Protein AF-A0A5N5QKG0-F1 (afdb_monomer)

Radius of gyration: 33.96 Å; Cα contacts (8 Å, |Δi|>4): 82; chains: 1; bounding box: 63×91×64 Å

pLDDT: mean 71.14, std 18.29, range [38.97, 91.19]

Organism: NCBI:txid1582974

Foldseek 3Di:
DDDDDDDDDDPDPDDDDDDDDDDDDDDDDDDDDDDDDDDDDDPDPPDPPPVPCPVPVPPPDPDQCDLVNLLVLLLVLQVVDPLFDNVQDDQFDFPCPRRVQDPVRLVVSLVSSCVQQVHDDDPVVSVVCGGNNSVSVVLSVDRSGD

Secondary structure (DSSP, 8-state):
----------------PPP---------------------PPP-----------------------HHHHHHHHHHHHHT-TTS-TTT--TT-BTTTTS---HHHHHHHHHHHHHHHT----HHHHTT--BHHHHHHHHHH-TT--

Nearest PDB structures (foldseek):
  5zws-assembly1_A  TM=9.602E-01  e=4.323E-08  Leishmania major
  8e73-assembly1_AB  TM=9.407E-01  e=3.414E-08  Vigna radiata
  5zwt-assembly1_B  TM=9.566E-01  e=6.160E-08  Leishmania major
  8bpx-assembly1_U  TM=9.333E-01  e=4.586E-08  Arabidopsis thaliana
  8q0m-assembly1_T  TM=9.171E-01  e=1.048E-07  Bos taurus

Solvent-accessible surface area (backbone atoms only — not comparable to full-atom values): 9956 Å² total; per-residue (Å²): 134,82,89,82,82,90,83,78,82,82,86,78,87,74,87,82,84,87,81,81,88,88,80,92,83,83,85,90,80,91,82,82,78,91,76,82,87,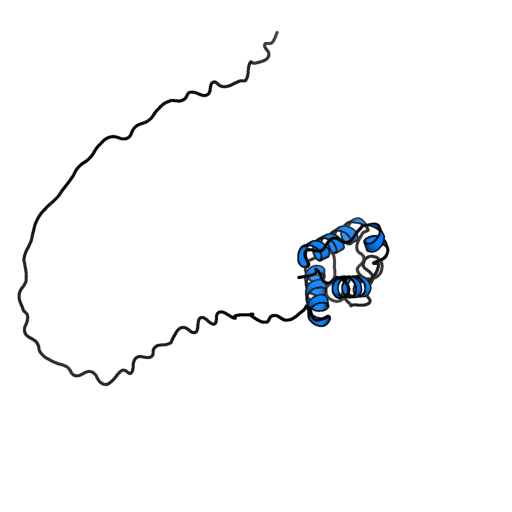77,88,77,93,75,78,90,74,74,77,78,72,75,69,77,74,74,70,73,79,74,85,80,65,97,64,79,85,45,70,68,55,49,45,50,52,54,52,52,57,51,52,69,37,89,81,37,60,69,90,64,70,47,58,84,28,27,46,51,83,64,49,60,37,50,81,65,53,44,51,52,54,52,53,52,50,26,62,67,30,66,48,85,76,54,68,81,58,50,72,69,47,54,31,48,44,50,50,43,56,50,52,70,70,40,88,74,52,99

Structure (mmCIF, N/CA/C/O backbone):
data_AF-A0A5N5QKG0-F1
#
_entry.id   AF-A0A5N5QKG0-F1
#
loop_
_atom_site.group_PDB
_atom_site.id
_atom_site.type_symbol
_atom_site.label_atom_id
_atom_site.label_alt_id
_atom_site.label_comp_id
_atom_site.label_asym_id
_atom_site.label_entity_id
_atom_site.label_seq_id
_atom_site.pdbx_PDB_ins_code
_atom_site.Cartn_x
_atom_site.Cartn_y
_atom_site.Cartn_z
_atom_site.occupancy
_atom_site.B_iso_or_equiv
_atom_site.auth_seq_id
_atom_site.auth_comp_id
_atom_site.auth_asym_id
_atom_site.auth_atom_id
_atom_site.pdbx_PDB_model_num
ATOM 1 N N . MET A 1 1 ? 29.807 19.727 52.682 1.00 41.03 1 MET A N 1
ATOM 2 C CA . MET A 1 1 ? 28.701 19.008 52.022 1.00 41.03 1 MET A CA 1
ATOM 3 C C . MET A 1 1 ? 29.166 18.617 50.628 1.00 41.03 1 MET A C 1
ATOM 5 O O . MET A 1 1 ? 29.384 19.511 49.831 1.00 41.03 1 MET A O 1
ATOM 9 N N . LEU A 1 2 ? 29.361 17.302 50.438 1.00 42.09 2 LEU A N 1
ATOM 10 C CA . LEU A 1 2 ? 29.238 16.507 49.198 1.00 42.09 2 LEU A CA 1
ATOM 11 C C . LEU A 1 2 ? 30.129 16.944 48.010 1.00 42.09 2 LEU A C 1
ATOM 13 O O . LEU A 1 2 ? 29.824 17.912 47.333 1.00 42.09 2 LEU A O 1
ATOM 17 N N . ALA A 1 3 ? 31.304 16.350 47.765 1.00 44.75 3 ALA A N 1
ATOM 18 C CA . ALA A 1 3 ? 31.546 14.975 47.291 1.00 44.75 3 ALA A CA 1
ATOM 19 C C . ALA A 1 3 ? 30.663 14.601 46.083 1.00 44.75 3 ALA A C 1
ATOM 21 O O . ALA A 1 3 ? 29.551 14.113 46.260 1.00 44.75 3 ALA A O 1
ATOM 22 N N . SER A 1 4 ? 31.167 14.831 44.865 1.00 49.84 4 SER A N 1
ATOM 23 C CA . SER A 1 4 ? 30.698 14.154 43.649 1.00 49.84 4 SER A CA 1
ATOM 24 C C . SER A 1 4 ? 31.769 13.171 43.199 1.00 49.84 4 SER A C 1
ATOM 26 O O . SER A 1 4 ? 32.954 13.490 43.192 1.00 49.84 4 SER A O 1
ATOM 28 N N . ALA A 1 5 ? 31.311 11.956 42.932 1.00 48.47 5 ALA A N 1
ATOM 29 C CA . ALA A 1 5 ? 32.098 10.754 42.782 1.00 48.47 5 ALA A CA 1
ATOM 30 C C . ALA A 1 5 ? 32.826 10.691 41.433 1.00 48.47 5 ALA A C 1
ATOM 32 O O . ALA A 1 5 ? 32.221 10.845 40.374 1.00 48.47 5 ALA A O 1
ATOM 33 N N . GLU A 1 6 ? 34.120 10.387 41.504 1.00 47.78 6 GLU A N 1
ATOM 34 C CA . GLU A 1 6 ? 34.916 9.836 40.413 1.00 47.78 6 GLU A CA 1
ATOM 35 C C . GLU A 1 6 ? 34.373 8.449 40.047 1.00 47.78 6 GLU A C 1
ATOM 37 O O . GLU A 1 6 ? 34.414 7.503 40.832 1.00 47.78 6 GLU A O 1
ATOM 42 N N . SER A 1 7 ? 33.841 8.348 38.833 1.00 48.91 7 SER A N 1
ATOM 43 C CA . SER A 1 7 ? 33.452 7.109 38.172 1.00 48.91 7 SER A CA 1
ATOM 44 C C . SER A 1 7 ? 34.302 6.988 36.917 1.00 48.91 7 SER A C 1
ATOM 46 O O . SER A 1 7 ? 33.941 7.530 35.876 1.00 48.91 7 SER A O 1
ATOM 48 N N . THR A 1 8 ? 35.428 6.285 36.991 1.00 52.94 8 THR A N 1
ATOM 49 C CA . THR A 1 8 ? 36.019 5.608 35.828 1.00 52.94 8 THR A CA 1
ATOM 50 C C . THR A 1 8 ? 36.839 4.430 36.341 1.00 52.94 8 THR A C 1
ATOM 52 O O . THR A 1 8 ? 37.859 4.585 37.004 1.00 52.94 8 THR A O 1
ATOM 55 N N . PHE A 1 9 ? 36.310 3.242 36.076 1.00 48.59 9 PHE A N 1
ATOM 56 C CA . PHE A 1 9 ? 36.863 1.944 36.429 1.00 48.59 9 PHE A CA 1
ATOM 57 C C . PHE A 1 9 ? 38.226 1.705 35.752 1.00 48.59 9 PHE A C 1
ATOM 59 O O . PHE A 1 9 ? 38.355 1.980 34.556 1.00 48.59 9 PHE A O 1
ATOM 66 N N . PRO A 1 10 ? 39.226 1.141 36.452 1.00 49.22 10 PRO A N 1
ATOM 67 C CA . PRO A 1 10 ? 40.426 0.623 35.810 1.00 49.22 10 PRO A CA 1
ATOM 68 C C . PRO A 1 10 ? 40.135 -0.735 35.147 1.00 49.22 10 PRO A C 1
ATOM 70 O O . PRO A 1 10 ? 39.641 -1.667 35.780 1.00 49.22 10 PRO A O 1
ATOM 73 N N . VAL A 1 11 ? 40.455 -0.839 33.857 1.00 54.41 11 VAL A N 1
ATOM 74 C CA . VAL A 1 11 ? 40.536 -2.095 33.096 1.00 54.41 11 VAL A CA 1
ATOM 75 C C . VAL A 1 11 ? 41.741 -2.896 33.588 1.00 54.41 11 VAL A C 1
ATOM 77 O O . VAL A 1 11 ? 42.868 -2.664 33.155 1.00 54.41 11 VAL A O 1
ATOM 80 N N . ASP A 1 12 ? 41.504 -3.818 34.520 1.00 45.59 12 ASP A N 1
ATOM 81 C CA . ASP A 1 12 ? 42.536 -4.720 35.028 1.00 45.59 12 ASP A CA 1
ATOM 82 C C . ASP A 1 12 ? 42.631 -5.969 34.136 1.00 45.59 12 ASP A C 1
ATOM 84 O O . ASP A 1 12 ? 41.769 -6.852 34.118 1.00 45.59 12 ASP A O 1
ATOM 88 N N . LEU A 1 13 ? 43.688 -5.987 33.328 1.00 50.81 13 LEU A N 1
ATOM 89 C CA . LEU A 1 13 ? 44.092 -7.058 32.428 1.00 50.81 13 LEU A CA 1
ATOM 90 C C . LEU A 1 13 ? 44.798 -8.153 33.244 1.00 50.81 13 LEU A C 1
ATOM 92 O O . LEU A 1 13 ? 46.024 -8.237 33.269 1.00 50.81 13 LEU A O 1
ATOM 96 N N . ALA A 1 14 ? 44.022 -9.005 33.912 1.00 49.19 14 ALA A N 1
ATOM 97 C CA . ALA A 1 14 ? 44.542 -10.145 34.665 1.00 49.19 14 ALA A CA 1
ATOM 98 C C . ALA A 1 14 ? 44.354 -11.463 33.894 1.00 49.19 14 ALA A C 1
ATOM 100 O O . ALA A 1 14 ? 43.334 -12.143 33.954 1.00 49.19 14 ALA A O 1
ATOM 101 N N . ILE A 1 15 ? 45.405 -11.774 33.144 1.00 47.38 15 ILE A N 1
ATOM 102 C CA . ILE A 1 15 ? 45.954 -13.087 32.782 1.00 47.38 15 ILE A CA 1
ATOM 103 C C . ILE A 1 15 ? 45.405 -14.257 33.633 1.00 47.38 15 ILE A C 1
ATOM 105 O O . ILE A 1 15 ? 45.672 -14.337 34.830 1.00 47.38 15 ILE A O 1
ATOM 109 N N . ILE A 1 16 ? 44.741 -15.229 32.993 1.00 56.47 16 ILE A N 1
ATOM 110 C CA . ILE A 1 16 ? 44.442 -16.552 33.573 1.00 56.47 16 ILE A CA 1
ATOM 111 C C . ILE A 1 16 ? 44.932 -17.636 32.596 1.00 56.47 16 ILE A C 1
ATOM 113 O O . ILE A 1 16 ? 44.383 -17.740 31.498 1.00 56.47 16 ILE A O 1
ATOM 117 N N . PRO A 1 17 ? 45.929 -18.468 32.951 1.00 63.50 17 PRO A N 1
ATOM 118 C CA . PRO A 1 17 ? 46.276 -19.658 32.183 1.00 63.50 17 PRO A CA 1
ATOM 119 C C . PRO A 1 17 ? 45.667 -20.921 32.820 1.00 63.50 17 PRO A C 1
ATOM 121 O O . PRO A 1 17 ? 45.869 -21.151 34.013 1.00 63.50 17 PRO A O 1
ATOM 124 N N . PRO A 1 18 ? 45.011 -21.813 32.058 1.00 56.75 18 PRO A N 1
ATOM 125 C CA . PRO A 1 18 ? 44.840 -23.190 32.495 1.00 56.75 18 PRO A CA 1
ATOM 126 C C . PRO A 1 18 ? 45.931 -24.091 31.899 1.00 56.75 18 PRO A C 1
ATOM 128 O O . PRO A 1 18 ? 46.068 -24.285 30.692 1.00 56.75 18 PRO A O 1
ATOM 131 N N . SER A 1 19 ? 46.711 -24.626 32.826 1.00 49.00 19 SER A N 1
ATOM 132 C CA . SER A 1 19 ? 47.767 -25.625 32.734 1.00 49.00 19 SER A CA 1
ATOM 133 C C . SER A 1 19 ? 47.371 -26.963 32.085 1.00 49.00 19 SER A C 1
ATOM 135 O O . SER A 1 19 ? 46.360 -27.559 32.434 1.00 49.00 19 SER A O 1
ATOM 137 N N . THR A 1 20 ? 48.284 -27.466 31.252 1.00 48.75 20 THR A N 1
ATOM 138 C CA . THR A 1 20 ? 48.946 -28.786 31.338 1.00 48.75 20 THR A CA 1
ATOM 139 C C . THR A 1 20 ? 48.143 -30.105 31.272 1.00 48.75 20 THR A C 1
ATOM 141 O O . THR A 1 20 ? 47.544 -30.541 32.243 1.00 48.75 20 THR A O 1
ATOM 144 N N . ILE A 1 21 ? 48.296 -30.779 30.118 1.00 53.72 21 ILE A N 1
ATOM 145 C CA . ILE A 1 21 ? 48.714 -32.181 29.841 1.00 53.72 21 ILE A CA 1
ATOM 146 C C . ILE A 1 21 ? 48.303 -33.337 30.797 1.00 53.72 21 ILE A C 1
ATOM 148 O O . ILE A 1 21 ? 48.557 -33.316 31.992 1.00 53.72 21 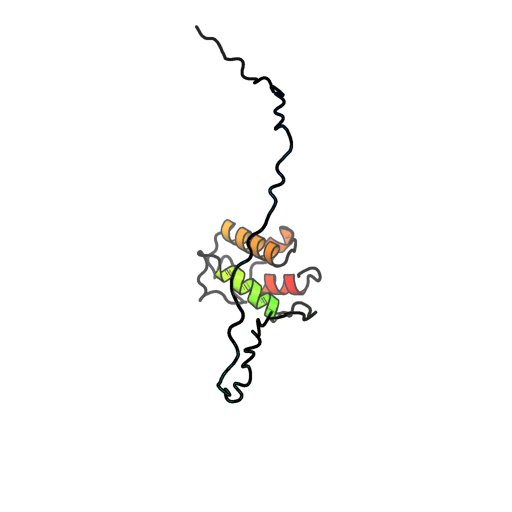ILE A O 1
ATOM 152 N N . MET A 1 22 ? 47.930 -34.448 30.137 1.00 42.84 22 MET A N 1
ATOM 153 C CA . MET A 1 22 ? 48.078 -35.878 30.491 1.00 42.84 22 MET A CA 1
ATOM 154 C C . MET A 1 22 ? 46.831 -36.585 31.036 1.00 42.84 22 MET A C 1
ATOM 156 O O . MET A 1 22 ? 46.435 -36.394 32.177 1.00 42.84 22 MET A O 1
ATOM 160 N N . SER A 1 23 ? 46.346 -37.586 30.292 1.00 40.50 23 SER A N 1
ATOM 161 C CA . SER A 1 23 ? 46.556 -38.981 30.716 1.00 40.50 23 SER A CA 1
ATOM 162 C C . SER A 1 23 ? 46.068 -39.991 29.680 1.00 40.50 23 SER A C 1
ATOM 164 O O . SER A 1 23 ? 44.883 -40.176 29.426 1.00 40.50 23 SER A O 1
ATOM 166 N N . THR A 1 24 ? 47.048 -40.691 29.123 1.00 52.84 24 THR A N 1
ATOM 167 C CA . THR A 1 24 ? 46.957 -42.037 28.566 1.00 52.84 24 THR A CA 1
ATOM 168 C C . THR A 1 24 ? 46.401 -43.017 29.601 1.00 52.84 24 THR A C 1
ATOM 170 O O . THR A 1 24 ? 46.992 -43.162 30.670 1.00 52.84 24 THR A O 1
ATOM 173 N N . ALA A 1 25 ? 45.355 -43.772 29.266 1.00 48.72 25 ALA A N 1
ATOM 174 C CA . ALA A 1 25 ? 44.999 -44.974 30.014 1.00 48.72 25 ALA A CA 1
ATOM 175 C C . ALA A 1 25 ? 44.663 -46.116 29.054 1.00 48.72 25 ALA A C 1
ATOM 177 O O . ALA A 1 25 ? 43.733 -46.087 28.255 1.00 48.72 25 ALA A O 1
ATOM 178 N N . LEU A 1 26 ? 45.549 -47.094 29.134 1.00 49.97 26 LEU A N 1
ATOM 179 C CA . LEU A 1 26 ? 45.688 -48.306 28.359 1.00 49.97 26 LEU A CA 1
ATOM 180 C C . LEU A 1 26 ? 44.750 -49.403 28.906 1.00 49.97 26 LEU A C 1
ATOM 182 O O . LEU A 1 26 ? 44.457 -49.436 30.095 1.00 49.97 26 LEU A O 1
ATOM 186 N N . ARG A 1 27 ? 44.527 -50.414 28.059 1.00 47.78 27 ARG A N 1
ATOM 187 C CA . ARG A 1 27 ? 44.411 -51.854 28.391 1.00 47.78 27 ARG A CA 1
ATOM 188 C C . ARG A 1 27 ? 43.066 -52.441 28.866 1.00 47.78 27 ARG A C 1
ATOM 190 O O . ARG A 1 27 ? 42.725 -52.438 30.035 1.00 47.78 27 ARG A O 1
ATOM 197 N N . ARG A 1 28 ? 42.501 -53.209 27.919 1.00 50.12 28 ARG A N 1
ATOM 198 C CA . ARG A 1 28 ? 42.469 -54.695 27.885 1.00 50.12 28 ARG A CA 1
ATOM 199 C C . ARG A 1 28 ? 41.555 -55.401 28.896 1.00 50.12 28 ARG A C 1
ATOM 201 O O . ARG A 1 28 ? 41.933 -55.595 30.039 1.00 50.12 28 ARG A O 1
ATOM 208 N N . SER A 1 29 ? 40.465 -55.975 28.384 1.00 42.41 29 SER A N 1
ATOM 209 C CA . SER A 1 29 ? 39.873 -57.227 28.890 1.00 42.41 29 SER A CA 1
ATOM 210 C C . SER A 1 29 ? 38.921 -57.787 27.820 1.00 42.41 29 SER A C 1
ATOM 212 O O . SER A 1 29 ? 37.861 -57.227 27.579 1.00 42.41 29 SER A O 1
ATOM 214 N N . VAL A 1 30 ? 39.386 -58.623 26.886 1.00 56.78 30 VAL A N 1
ATOM 215 C CA . VAL A 1 30 ? 39.224 -60.094 26.882 1.00 56.78 30 VAL A CA 1
ATOM 216 C C . VAL A 1 30 ? 38.093 -60.607 27.783 1.00 56.78 30 VAL A C 1
ATOM 218 O O . VAL A 1 30 ? 38.322 -60.780 28.969 1.00 56.78 30 VAL A O 1
ATOM 221 N N . PHE A 1 31 ? 36.923 -60.936 27.221 1.00 48.09 31 PHE A N 1
ATOM 222 C CA . PHE A 1 31 ? 36.195 -62.167 27.568 1.00 48.09 31 PHE A CA 1
ATOM 223 C C . PHE A 1 31 ? 34.990 -62.424 26.645 1.00 48.09 31 PHE A C 1
ATOM 225 O O . PHE A 1 31 ? 34.307 -61.498 26.223 1.00 48.09 31 PHE A O 1
ATOM 232 N N . ASN A 1 32 ? 34.719 -63.718 26.451 1.00 38.97 32 ASN A N 1
ATOM 233 C CA . ASN A 1 32 ? 33.480 -64.350 25.979 1.00 38.97 32 ASN A CA 1
ATOM 234 C C . ASN A 1 32 ? 33.333 -64.734 24.498 1.00 38.97 32 ASN A C 1
ATOM 236 O O . ASN A 1 32 ? 32.632 -64.114 23.711 1.00 38.97 32 ASN A O 1
ATOM 240 N N . ILE A 1 33 ? 33.971 -65.874 24.200 1.00 53.94 33 ILE A N 1
ATOM 241 C CA . ILE A 1 33 ? 33.312 -67.153 23.872 1.00 53.94 33 ILE A CA 1
ATOM 242 C C . ILE A 1 33 ? 32.278 -67.093 22.742 1.00 53.94 33 ILE A C 1
ATOM 244 O O . ILE A 1 33 ? 31.132 -66.678 22.902 1.00 53.94 33 ILE A O 1
ATOM 248 N N . ALA A 1 34 ? 32.708 -67.668 21.621 1.00 48.88 34 ALA A N 1
ATOM 249 C CA . ALA A 1 34 ? 31.885 -68.149 20.532 1.00 48.88 34 ALA A CA 1
ATOM 250 C C . ALA A 1 34 ? 30.670 -68.943 21.038 1.00 48.88 34 ALA A C 1
ATOM 252 O O . ALA A 1 34 ? 30.814 -69.989 21.674 1.00 48.88 34 ALA A O 1
ATOM 253 N N . ARG A 1 35 ? 29.470 -68.484 20.678 1.00 49.75 35 ARG A N 1
ATOM 254 C CA . ARG A 1 35 ? 28.278 -69.329 20.654 1.00 49.75 35 ARG A CA 1
ATOM 255 C C . ARG A 1 35 ? 27.938 -69.615 19.202 1.00 49.75 35 ARG A C 1
ATOM 257 O O . ARG A 1 35 ? 27.642 -68.721 18.416 1.00 49.75 35 ARG A O 1
ATOM 264 N N . THR A 1 36 ? 28.075 -70.885 18.867 1.00 49.34 36 THR A N 1
ATOM 265 C CA . THR A 1 36 ? 27.737 -71.491 17.592 1.00 49.34 36 THR A CA 1
ATOM 266 C C . THR A 1 36 ? 26.287 -71.208 17.207 1.00 49.34 36 THR A C 1
ATOM 268 O O . THR A 1 36 ? 25.374 -71.205 18.032 1.00 49.34 36 THR A O 1
ATOM 271 N N . ALA A 1 37 ? 26.123 -70.946 15.915 1.00 51.44 37 ALA A N 1
ATOM 272 C CA . ALA A 1 37 ? 24.882 -70.655 15.228 1.00 51.44 37 ALA A CA 1
ATOM 273 C C . ALA A 1 37 ? 23.804 -71.722 15.441 1.00 51.44 37 ALA A C 1
ATOM 275 O O . ALA A 1 37 ? 24.105 -72.914 15.369 1.00 51.44 37 ALA A O 1
ATOM 276 N N . ARG A 1 38 ? 22.534 -71.295 15.525 1.00 47.84 38 ARG A N 1
ATOM 277 C CA . ARG A 1 38 ? 21.432 -72.013 14.871 1.00 47.84 38 ARG A CA 1
ATOM 278 C C . ARG A 1 38 ? 20.120 -71.210 14.825 1.00 47.84 38 ARG A C 1
ATOM 280 O O . ARG A 1 38 ? 19.668 -70.751 15.864 1.00 47.84 38 ARG A O 1
ATOM 287 N N . VAL A 1 39 ? 19.482 -71.252 13.642 1.00 47.53 39 VAL A N 1
ATOM 288 C CA . VAL A 1 39 ? 18.043 -71.030 13.324 1.00 47.53 39 VAL A CA 1
ATOM 289 C C . VAL A 1 39 ? 17.567 -69.576 13.550 1.00 47.53 39 VAL A C 1
ATOM 291 O O . VAL A 1 39 ? 17.893 -68.964 14.548 1.00 47.53 39 VAL A O 1
ATOM 294 N N . VAL A 1 40 ? 16.826 -68.895 12.675 1.00 55.84 40 VAL A N 1
ATOM 295 C CA . VAL A 1 40 ? 15.650 -69.284 11.889 1.00 55.84 40 VAL A CA 1
ATOM 296 C C . VAL A 1 40 ? 15.532 -68.346 10.681 1.00 55.84 40 VAL A C 1
ATOM 298 O O . VAL A 1 40 ? 15.740 -67.142 10.800 1.00 55.84 40 VAL A O 1
ATOM 301 N N . ALA A 1 41 ? 15.183 -68.910 9.524 1.00 58.75 41 ALA A N 1
ATOM 302 C CA . ALA A 1 41 ? 14.796 -68.180 8.324 1.00 58.75 41 ALA A CA 1
ATOM 303 C C . ALA A 1 41 ? 13.640 -67.205 8.616 1.00 58.75 41 ALA A C 1
ATOM 305 O O . ALA A 1 41 ? 12.551 -67.630 8.998 1.00 58.75 41 ALA A O 1
ATOM 306 N N . ALA A 1 42 ? 13.871 -65.908 8.419 1.00 58.19 42 ALA A N 1
ATOM 307 C CA . ALA A 1 42 ? 12.820 -64.897 8.423 1.00 58.19 42 ALA A CA 1
ATOM 308 C C . ALA A 1 42 ? 12.385 -64.609 6.971 1.00 58.19 42 ALA A C 1
ATOM 310 O O . ALA A 1 42 ? 13.248 -64.484 6.099 1.00 58.19 42 ALA A O 1
ATOM 311 N N . PRO A 1 43 ? 11.073 -64.520 6.685 1.00 59.03 43 PRO A N 1
ATOM 312 C CA . PRO A 1 43 ? 10.565 -64.246 5.345 1.00 59.03 43 PRO A CA 1
ATOM 313 C C . PRO A 1 43 ? 10.919 -62.815 4.927 1.00 59.03 43 PRO A C 1
ATOM 315 O O . PRO A 1 43 ? 11.002 -61.933 5.781 1.00 59.03 43 PRO A O 1
ATOM 318 N N . ASN A 1 44 ? 11.104 -62.599 3.619 1.00 56.44 44 ASN A N 1
ATOM 319 C CA . ASN A 1 44 ? 11.334 -61.303 2.972 1.00 56.44 44 ASN A CA 1
ATOM 320 C C . ASN A 1 44 ? 10.432 -60.195 3.550 1.00 56.44 44 ASN A C 1
ATOM 322 O O . ASN A 1 44 ? 9.341 -59.931 3.049 1.00 56.44 44 ASN A O 1
ATOM 326 N N . ARG A 1 45 ? 10.915 -59.493 4.579 1.00 48.50 45 ARG A N 1
ATOM 327 C CA . ARG A 1 45 ? 10.468 -58.143 4.910 1.00 48.50 45 ARG A CA 1
ATOM 328 C C . ARG A 1 45 ? 11.201 -57.232 3.946 1.00 48.50 45 ARG A C 1
ATOM 330 O O . ARG A 1 45 ? 12.291 -56.748 4.234 1.00 48.50 45 ARG A O 1
ATOM 337 N N . THR A 1 46 ? 10.606 -57.066 2.769 1.00 56.19 46 THR A N 1
ATOM 338 C CA . THR A 1 46 ? 10.909 -55.958 1.870 1.00 56.19 46 THR A CA 1
ATOM 339 C C . THR A 1 46 ? 10.938 -54.695 2.712 1.00 56.19 46 THR A C 1
ATOM 341 O O . THR A 1 46 ? 9.937 -54.304 3.310 1.00 56.19 46 THR A O 1
ATOM 344 N N . THR A 1 47 ? 12.130 -54.135 2.829 1.00 54.19 47 THR A N 1
ATOM 345 C CA . THR A 1 47 ? 12.429 -52.904 3.535 1.00 54.19 47 THR A CA 1
ATOM 346 C C . THR A 1 47 ? 11.512 -51.818 3.002 1.00 54.19 47 THR A C 1
ATOM 348 O O . THR A 1 47 ? 11.728 -51.299 1.906 1.00 54.19 47 THR A O 1
ATOM 351 N N . THR A 1 48 ? 10.478 -51.469 3.763 1.00 50.25 48 THR A N 1
ATOM 352 C CA . THR A 1 48 ? 9.762 -50.216 3.575 1.00 50.25 48 THR A CA 1
ATOM 353 C C . THR A 1 48 ? 10.746 -49.117 3.954 1.00 50.25 48 THR A C 1
ATOM 355 O O . THR A 1 48 ? 10.755 -48.619 5.077 1.00 50.25 48 THR A O 1
ATOM 358 N N . LEU A 1 49 ? 11.629 -48.762 3.019 1.00 51.22 49 LEU A N 1
ATOM 359 C CA . LEU A 1 49 ? 12.188 -47.428 2.982 1.00 51.22 49 LEU A CA 1
ATOM 360 C C . LEU A 1 49 ? 10.978 -46.534 2.734 1.00 51.22 49 LEU A C 1
ATOM 362 O O . LEU A 1 49 ? 10.639 -46.219 1.595 1.00 51.22 49 LEU A O 1
ATOM 366 N N . VAL A 1 50 ? 10.301 -46.146 3.816 1.00 50.97 50 VAL A N 1
ATOM 367 C CA . VAL A 1 50 ? 9.617 -44.863 3.863 1.00 50.97 50 VAL A CA 1
ATOM 368 C C . VAL A 1 50 ? 10.756 -43.870 3.713 1.00 50.97 50 VAL A C 1
ATOM 370 O O . VAL A 1 50 ? 11.341 -43.399 4.683 1.00 50.97 50 VAL A O 1
ATOM 373 N N . ARG A 1 51 ? 11.173 -43.695 2.454 1.00 46.84 51 ARG A N 1
ATOM 374 C CA . ARG A 1 51 ? 12.016 -42.619 1.985 1.00 46.84 51 ARG A CA 1
ATOM 375 C C . ARG A 1 51 ? 11.229 -41.422 2.450 1.00 46.84 51 ARG A C 1
ATOM 377 O O . ARG A 1 51 ? 10.167 -41.146 1.899 1.00 46.84 51 ARG A O 1
ATOM 384 N N . SER A 1 52 ? 11.664 -40.855 3.566 1.00 51.75 52 SER A N 1
ATOM 385 C CA . SER A 1 52 ? 11.193 -39.594 4.079 1.00 51.75 52 SER A CA 1
ATOM 386 C C . SER A 1 52 ? 11.306 -38.642 2.906 1.00 51.75 52 SER A C 1
ATOM 388 O O . SER A 1 52 ? 12.367 -38.102 2.603 1.00 51.75 52 SER A O 1
ATOM 390 N N . ALA A 1 53 ? 10.200 -38.504 2.182 1.00 54.75 53 ALA A N 1
ATOM 391 C CA . ALA A 1 53 ? 9.947 -37.384 1.323 1.00 54.75 53 ALA A CA 1
ATOM 392 C C . ALA A 1 53 ? 9.748 -36.234 2.304 1.00 54.75 53 ALA A C 1
ATOM 394 O O . ALA A 1 53 ? 8.636 -35.800 2.581 1.00 54.75 53 ALA A O 1
ATOM 395 N N . PHE A 1 54 ? 10.856 -35.799 2.903 1.00 51.03 54 PHE A N 1
ATOM 396 C CA . PHE A 1 54 ? 11.007 -34.430 3.317 1.00 51.03 54 PHE A CA 1
ATOM 397 C C . PHE A 1 54 ? 10.908 -33.674 1.999 1.00 51.03 54 PHE A C 1
ATOM 399 O O . PHE A 1 54 ? 11.873 -33.541 1.246 1.00 51.03 54 PHE A O 1
ATOM 406 N N . VAL A 1 55 ? 9.664 -33.369 1.638 1.00 57.47 55 VAL A N 1
ATOM 407 C CA . VAL A 1 55 ? 9.317 -32.496 0.537 1.00 57.47 55 VAL A CA 1
ATOM 408 C C . VAL A 1 55 ? 9.858 -31.148 0.976 1.00 57.47 55 VAL A C 1
ATOM 410 O O . VAL A 1 55 ? 9.163 -30.351 1.597 1.00 57.47 55 VAL A O 1
ATOM 413 N N . TYR A 1 56 ? 11.140 -30.914 0.711 1.00 51.59 56 TYR A N 1
ATOM 414 C CA . TYR A 1 56 ? 11.616 -29.561 0.535 1.00 51.59 56 TYR A CA 1
ATOM 415 C C . TYR A 1 56 ? 10.817 -29.059 -0.649 1.00 51.59 56 TYR A C 1
ATOM 417 O O . TYR A 1 56 ? 11.049 -29.459 -1.789 1.00 51.59 56 TYR A O 1
ATOM 425 N N . LYS A 1 57 ? 9.772 -28.294 -0.344 1.00 54.69 57 LYS A N 1
ATOM 426 C CA . LYS A 1 57 ? 9.002 -27.572 -1.336 1.00 54.69 57 LYS A CA 1
ATOM 427 C C . LYS A 1 57 ? 9.966 -26.544 -1.913 1.00 54.69 57 LYS A C 1
ATOM 429 O O . LYS A 1 57 ? 10.121 -25.445 -1.399 1.00 54.69 57 LYS A O 1
ATOM 434 N N . SER A 1 58 ? 10.728 -26.980 -2.903 1.00 52.91 58 SER A N 1
ATOM 435 C CA . SER A 1 58 ? 11.641 -26.158 -3.666 1.00 52.91 58 SER A CA 1
ATOM 436 C C . SER A 1 58 ? 10.788 -25.270 -4.554 1.00 52.91 58 SER A C 1
ATOM 438 O O . SER A 1 58 ? 10.445 -25.651 -5.672 1.00 52.91 58 SER A O 1
ATOM 440 N N . TYR A 1 59 ? 10.437 -24.091 -4.047 1.00 57.09 59 TYR A N 1
ATOM 441 C CA . TYR A 1 59 ? 10.041 -22.965 -4.883 1.00 57.09 59 TYR A CA 1
ATOM 442 C C . TYR A 1 59 ? 11.304 -22.424 -5.555 1.00 57.09 59 TYR A C 1
ATOM 444 O O . TYR A 1 59 ? 11.832 -21.379 -5.204 1.00 57.09 59 TYR A O 1
ATOM 452 N N . SER A 1 60 ? 11.855 -23.198 -6.486 1.00 65.19 60 SER A N 1
ATOM 453 C CA . SER A 1 60 ? 12.702 -22.626 -7.520 1.00 65.19 60 SER A CA 1
ATOM 454 C C . SER A 1 60 ? 11.805 -22.454 -8.729 1.00 65.19 60 SER A C 1
ATOM 456 O O . SER A 1 60 ? 11.659 -23.348 -9.558 1.00 65.19 60 SER A O 1
ATOM 458 N N . ALA A 1 61 ? 11.132 -21.314 -8.765 1.00 50.28 61 ALA A N 1
ATOM 459 C CA . ALA A 1 61 ? 10.611 -20.766 -9.994 1.00 50.28 61 ALA A CA 1
ATOM 460 C C . ALA A 1 61 ? 11.186 -19.359 -10.074 1.00 50.28 61 ALA A C 1
ATOM 462 O O . ALA A 1 61 ? 10.787 -18.470 -9.333 1.00 50.28 61 ALA A O 1
ATOM 463 N N . ALA A 1 62 ? 12.175 -19.188 -10.944 1.00 60.06 62 ALA A N 1
ATOM 464 C CA . ALA A 1 62 ? 12.415 -17.890 -11.537 1.00 60.06 62 ALA A CA 1
ATOM 465 C C . ALA A 1 62 ? 11.100 -17.478 -12.217 1.00 60.06 62 ALA A C 1
ATOM 467 O O . ALA A 1 62 ? 10.750 -18.022 -13.263 1.00 60.06 62 ALA A O 1
ATOM 468 N N . ALA A 1 63 ? 10.325 -16.614 -11.580 1.00 53.50 63 ALA A N 1
ATOM 469 C CA . ALA A 1 63 ? 9.083 -16.091 -12.116 1.00 53.50 63 ALA A CA 1
ATOM 470 C C . ALA A 1 63 ? 8.972 -14.663 -11.599 1.00 53.50 63 ALA A C 1
ATOM 472 O O . ALA A 1 63 ? 9.011 -14.447 -10.392 1.00 53.50 63 ALA A O 1
ATOM 473 N N . GLY A 1 64 ? 8.942 -13.694 -12.514 1.00 62.38 64 GLY A N 1
ATOM 474 C CA . GLY A 1 64 ? 8.707 -12.303 -12.145 1.00 62.38 64 GLY A CA 1
ATOM 475 C C . GLY A 1 64 ? 7.432 -12.191 -11.316 1.00 62.38 64 GLY A C 1
ATOM 476 O O . GLY A 1 64 ? 6.516 -12.995 -11.502 1.00 62.38 64 GLY A O 1
ATOM 477 N N . LEU A 1 65 ? 7.395 -11.218 -10.404 1.00 69.19 65 LEU A N 1
ATOM 478 C CA . LEU A 1 65 ? 6.211 -10.948 -9.599 1.00 69.19 65 LEU A CA 1
ATOM 479 C C . LE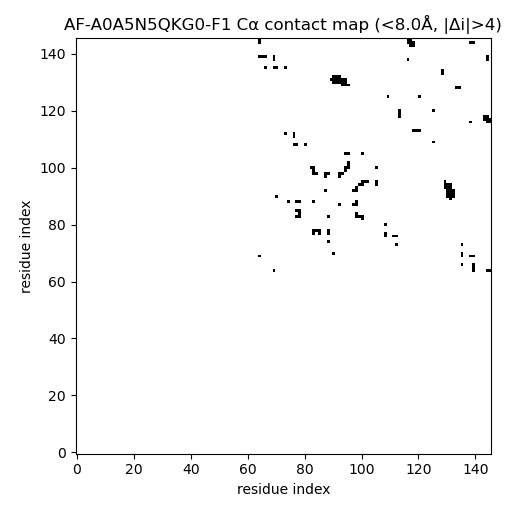U A 1 65 ? 5.010 -10.777 -10.531 1.00 69.19 65 LEU A C 1
ATOM 481 O O . LEU A 1 65 ? 4.931 -9.828 -11.314 1.00 69.19 65 LEU A O 1
ATOM 485 N N . SER A 1 66 ? 4.085 -11.730 -10.482 1.00 82.31 66 SER A N 1
ATOM 486 C CA . SER A 1 66 ? 2.818 -11.587 -11.175 1.00 82.31 66 SER A CA 1
ATOM 487 C C . SER A 1 66 ? 1.953 -10.594 -10.388 1.00 82.31 66 SER A C 1
ATOM 489 O O . SER A 1 66 ? 2.041 -10.501 -9.163 1.00 82.31 66 SER A O 1
ATOM 491 N N . ARG A 1 67 ? 1.108 -9.815 -11.075 1.00 86.44 67 ARG A N 1
ATOM 492 C CA . ARG A 1 67 ? 0.225 -8.821 -10.426 1.00 86.44 67 ARG A CA 1
ATOM 493 C C . ARG A 1 67 ? -0.634 -9.443 -9.316 1.00 86.44 67 ARG A C 1
ATOM 495 O O . ARG A 1 67 ? -0.917 -8.801 -8.312 1.00 86.44 67 ARG A O 1
ATOM 502 N N . GLU A 1 68 ? -1.043 -10.689 -9.516 1.00 87.31 68 GLU A N 1
ATOM 503 C CA . GLU A 1 68 ? -1.791 -11.509 -8.561 1.00 87.31 68 GLU A CA 1
ATOM 504 C C . GLU A 1 68 ? -0.968 -11.880 -7.316 1.0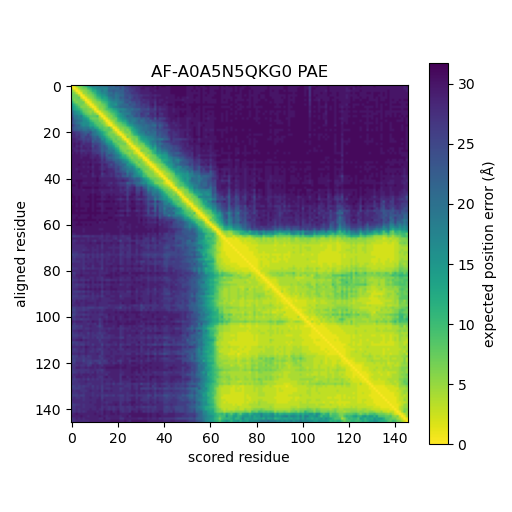0 87.31 68 GLU A C 1
ATOM 506 O O . GLU A 1 68 ? -1.504 -11.819 -6.206 1.00 87.31 68 GLU A O 1
ATOM 511 N N . ASP A 1 69 ? 0.330 -12.163 -7.461 1.00 88.12 69 ASP A N 1
ATOM 512 C CA . ASP A 1 69 ? 1.235 -12.382 -6.324 1.00 88.12 69 ASP A CA 1
ATOM 513 C C . ASP A 1 69 ? 1.437 -11.093 -5.518 1.00 88.12 69 ASP A C 1
ATOM 515 O O . ASP A 1 69 ? 1.307 -11.112 -4.292 1.00 88.12 69 ASP A O 1
ATOM 519 N N . VAL A 1 70 ? 1.677 -9.959 -6.196 1.00 89.94 70 VAL A N 1
ATOM 520 C CA . VAL A 1 70 ? 1.796 -8.634 -5.552 1.00 89.94 70 VAL A CA 1
ATOM 521 C C . VAL A 1 70 ? 0.534 -8.327 -4.761 1.00 89.94 70 VAL A C 1
ATOM 523 O O . VAL A 1 70 ? 0.595 -8.020 -3.573 1.00 89.94 70 VAL A O 1
ATOM 526 N N . GLN A 1 71 ? -0.625 -8.460 -5.405 1.00 90.56 71 GLN A N 1
ATOM 527 C CA . GLN A 1 71 ? -1.911 -8.221 -4.767 1.00 90.56 71 GLN A CA 1
ATOM 528 C C . GLN A 1 71 ? -2.097 -9.116 -3.539 1.00 90.56 71 GLN A C 1
ATOM 530 O O . GLN A 1 71 ? -2.539 -8.634 -2.501 1.00 90.56 71 GLN A O 1
ATOM 535 N N . THR A 1 72 ? -1.761 -10.402 -3.634 1.00 90.62 72 THR A N 1
ATOM 536 C CA . THR A 1 72 ? -1.907 -11.335 -2.510 1.00 90.62 72 THR A CA 1
ATOM 537 C C . THR A 1 72 ? -1.021 -10.929 -1.334 1.00 90.62 72 THR A C 1
ATOM 539 O O . THR A 1 72 ? -1.522 -10.839 -0.214 1.00 90.62 72 THR A O 1
ATOM 542 N N . ARG A 1 73 ? 0.253 -10.599 -1.586 1.00 90.31 73 ARG A N 1
ATOM 543 C CA . ARG A 1 73 ? 1.198 -10.149 -0.550 1.00 90.31 73 ARG A CA 1
ATOM 544 C C . ARG A 1 73 ? 0.753 -8.836 0.100 1.00 90.31 73 ARG A C 1
ATOM 546 O O . ARG A 1 73 ? 0.678 -8.776 1.321 1.00 90.31 73 ARG A O 1
ATOM 553 N N . VAL A 1 74 ? 0.353 -7.828 -0.683 1.00 90.38 74 VAL A N 1
ATOM 554 C CA . VAL A 1 74 ? -0.170 -6.551 -0.150 1.00 90.38 74 VAL A CA 1
ATOM 555 C C . VAL A 1 74 ? -1.404 -6.782 0.727 1.00 90.38 74 VAL A C 1
ATOM 557 O O . VAL A 1 74 ? -1.509 -6.232 1.821 1.00 90.38 74 VAL A O 1
ATOM 560 N N . LEU A 1 75 ? -2.341 -7.624 0.281 1.00 89.88 75 LEU A N 1
ATOM 561 C CA . LEU A 1 75 ? -3.530 -7.952 1.070 1.00 89.88 75 LEU A CA 1
ATOM 562 C C . LEU A 1 75 ? -3.172 -8.677 2.371 1.00 89.88 75 LEU A C 1
ATOM 564 O O . LEU A 1 75 ? -3.832 -8.450 3.381 1.00 89.88 75 LEU A O 1
ATOM 568 N N . ASP A 1 76 ? -2.172 -9.553 2.359 1.00 90.62 76 ASP A N 1
ATOM 569 C CA . ASP A 1 76 ? -1.733 -10.270 3.555 1.00 90.62 76 ASP A CA 1
ATOM 570 C C . ASP A 1 76 ? -1.026 -9.348 4.555 1.00 90.62 76 ASP A C 1
ATOM 572 O O . ASP A 1 76 ? -1.317 -9.439 5.749 1.00 90.62 76 ASP A O 1
ATOM 576 N N . VAL A 1 77 ? -0.216 -8.396 4.080 1.00 90.69 77 VAL A N 1
ATOM 577 C CA . VAL A 1 77 ? 0.348 -7.320 4.913 1.00 90.69 77 VAL A CA 1
ATOM 578 C C . VAL A 1 77 ? -0.781 -6.534 5.584 1.00 90.69 77 VAL A C 1
ATOM 580 O O . VAL A 1 77 ? -0.805 -6.428 6.807 1.00 90.69 77 VAL A O 1
ATOM 583 N N . LEU A 1 78 ? -1.789 -6.089 4.824 1.00 88.50 78 LEU A N 1
ATOM 584 C CA . LEU A 1 78 ? -2.925 -5.332 5.370 1.00 88.50 78 LEU A CA 1
ATOM 585 C C . LEU A 1 78 ? -3.774 -6.127 6.371 1.00 88.50 78 LEU A C 1
ATOM 587 O O . LEU A 1 78 ? -4.261 -5.555 7.342 1.00 88.50 78 LEU A O 1
ATOM 591 N N . LYS A 1 79 ? -3.933 -7.443 6.186 1.00 89.19 79 LYS A N 1
ATOM 592 C CA . LYS A 1 79 ? -4.623 -8.311 7.162 1.00 89.19 79 LYS A CA 1
ATOM 593 C C . LYS A 1 79 ? -3.840 -8.490 8.461 1.00 89.19 79 LYS A C 1
ATOM 595 O O . LYS A 1 79 ? -4.441 -8.869 9.463 1.00 89.19 79 LYS A O 1
ATOM 600 N N . SER A 1 80 ? -2.523 -8.280 8.442 1.00 87.69 80 SER A N 1
ATOM 601 C CA . SER A 1 80 ? -1.687 -8.377 9.639 1.00 87.69 80 SER A CA 1
ATOM 602 C C . SER A 1 80 ? -1.858 -7.176 10.576 1.00 87.69 80 SER A C 1
ATOM 604 O O . SER A 1 80 ? -1.465 -7.261 11.739 1.00 87.69 80 SER A O 1
ATOM 606 N N . PHE A 1 81 ? -2.447 -6.075 10.104 1.00 86.50 81 PHE A N 1
ATOM 607 C CA . PHE A 1 81 ? -2.740 -4.911 10.933 1.00 86.50 81 PHE A CA 1
ATOM 608 C C . PHE A 1 81 ? -4.039 -5.114 11.718 1.00 86.50 81 PHE A C 1
ATOM 610 O O . PHE A 1 81 ? -5.120 -5.216 11.146 1.00 86.50 81 PHE A O 1
ATOM 617 N N . GLU A 1 82 ? -3.959 -5.087 13.050 1.00 84.88 82 GLU A N 1
ATOM 618 C CA . GLU A 1 82 ? -5.126 -5.257 13.936 1.00 84.88 82 GLU A CA 1
ATOM 619 C C . GLU A 1 82 ? -6.169 -4.133 13.799 1.00 84.88 82 GLU A C 1
ATOM 621 O O . GLU A 1 82 ? -7.334 -4.311 14.154 1.00 84.88 82 GLU A O 1
ATOM 626 N N . LYS A 1 83 ? -5.754 -2.970 13.281 1.00 83.94 83 LYS A N 1
ATOM 627 C CA . LYS A 1 83 ? -6.617 -1.810 13.017 1.00 83.94 83 LYS A CA 1
ATOM 628 C C . LYS A 1 83 ? -7.525 -2.009 11.795 1.00 83.94 83 LYS A C 1
ATOM 630 O O . LYS A 1 83 ? -8.486 -1.259 11.642 1.00 83.94 83 LYS A O 1
ATOM 635 N N . VAL A 1 84 ? -7.227 -2.984 10.929 1.00 85.25 84 VAL A N 1
ATOM 636 C CA . VAL A 1 8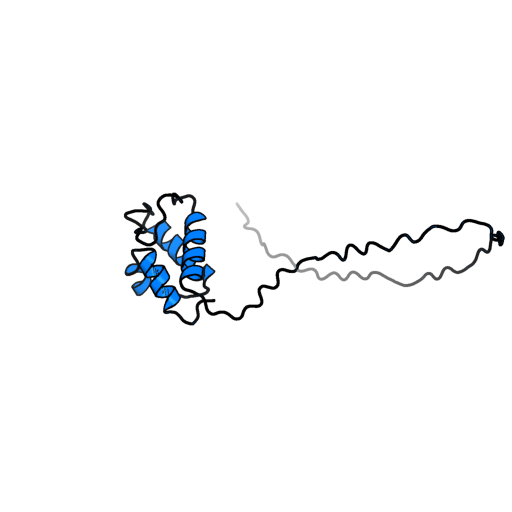4 ? -7.913 -3.189 9.648 1.00 85.25 84 VAL A CA 1
ATOM 637 C C . VAL A 1 84 ? -8.810 -4.423 9.704 1.00 85.25 84 VAL A C 1
ATOM 639 O O . VAL A 1 84 ? -8.367 -5.537 9.969 1.00 85.25 84 VAL A O 1
ATOM 642 N N . ASP A 1 85 ? -10.089 -4.248 9.368 1.00 85.44 85 ASP A N 1
ATOM 643 C CA . ASP A 1 85 ? -11.017 -5.371 9.243 1.00 85.44 85 ASP A CA 1
ATOM 644 C C . ASP A 1 85 ? -10.748 -6.155 7.943 1.00 85.44 85 ASP A C 1
ATOM 646 O O . ASP A 1 85 ? -10.994 -5.620 6.856 1.00 85.44 85 ASP A O 1
ATOM 650 N N . PRO A 1 86 ? -10.399 -7.457 7.990 1.00 83.38 86 PRO A N 1
ATOM 651 C CA . PRO A 1 86 ? -10.087 -8.244 6.792 1.00 83.38 86 PRO A CA 1
ATOM 652 C C . PRO A 1 86 ? -11.271 -8.380 5.824 1.00 83.38 86 PRO A C 1
ATOM 654 O O . PRO A 1 86 ? -11.086 -8.694 4.653 1.00 83.38 86 PRO A O 1
ATOM 657 N N . SER A 1 87 ? -12.496 -8.138 6.301 1.00 85.50 87 SER A N 1
ATOM 658 C CA . SER A 1 87 ? -13.713 -8.158 5.479 1.00 85.50 87 SER A CA 1
ATOM 659 C C . SER A 1 87 ? -13.917 -6.886 4.650 1.00 85.50 87 SER A C 1
ATOM 661 O O . SER A 1 87 ? -14.688 -6.913 3.694 1.00 85.50 87 SER A O 1
ATOM 663 N N . LYS A 1 88 ? -13.263 -5.776 5.015 1.00 84.94 88 LYS A N 1
ATOM 664 C CA . LYS A 1 88 ? -13.334 -4.495 4.290 1.00 84.94 88 LYS A CA 1
ATOM 665 C C . LYS A 1 88 ? -12.177 -4.308 3.313 1.00 84.94 88 LYS A C 1
ATOM 667 O O . LYS A 1 88 ? -12.244 -3.432 2.456 1.00 84.94 88 LYS A O 1
ATOM 672 N N . ILE A 1 89 ? -11.138 -5.139 3.419 1.00 85.50 89 ILE A N 1
ATOM 673 C CA . ILE A 1 89 ? -9.986 -5.083 2.526 1.00 85.50 89 ILE A CA 1
ATOM 674 C C . ILE A 1 89 ? -10.431 -5.504 1.126 1.00 85.50 89 ILE A C 1
ATOM 676 O O . ILE A 1 89 ? -10.679 -6.675 0.837 1.00 85.50 89 ILE A O 1
ATOM 680 N N . THR A 1 90 ? -10.520 -4.517 0.246 1.00 87.56 90 THR A N 1
ATOM 681 C CA . THR A 1 90 ? -10.756 -4.701 -1.183 1.00 87.56 90 THR A CA 1
ATOM 682 C C . THR A 1 90 ? -9.655 -3.986 -1.950 1.00 87.56 90 THR A C 1
ATOM 684 O O . THR A 1 90 ? -9.019 -3.073 -1.431 1.00 87.56 90 THR A O 1
ATOM 687 N N . THR A 1 91 ? -9.415 -4.377 -3.198 1.00 87.00 91 THR A N 1
ATOM 688 C CA . THR A 1 91 ? -8.422 -3.687 -4.034 1.00 87.00 91 THR A CA 1
ATOM 689 C C . THR A 1 91 ? -8.779 -2.221 -4.257 1.00 87.00 91 THR A C 1
ATOM 691 O O . THR A 1 91 ? -7.891 -1.385 -4.310 1.00 87.00 91 THR A O 1
ATOM 694 N N . ALA A 1 92 ? -10.067 -1.889 -4.336 1.00 87.81 92 ALA A N 1
ATOM 695 C CA . ALA A 1 92 ? -10.540 -0.520 -4.515 1.00 87.81 92 ALA A CA 1
ATOM 696 C C . ALA A 1 92 ? -10.658 0.275 -3.201 1.00 87.81 92 ALA A C 1
ATOM 698 O O . ALA A 1 92 ? -11.044 1.441 -3.249 1.00 87.81 92 ALA A O 1
ATOM 699 N N . ALA A 1 93 ? -10.359 -0.337 -2.048 1.00 89.94 93 ALA A N 1
ATOM 700 C CA . ALA A 1 93 ? -10.470 0.333 -0.760 1.00 89.94 93 ALA A CA 1
ATOM 701 C C . ALA A 1 93 ? -9.440 1.458 -0.633 1.00 89.94 93 ALA A C 1
ATOM 703 O O . ALA A 1 93 ? -8.274 1.318 -1.024 1.00 89.94 93 ALA A O 1
ATOM 704 N N . LYS A 1 94 ? -9.876 2.558 -0.029 1.00 90.06 94 LYS A N 1
ATOM 705 C CA . LYS A 1 94 ? -9.016 3.639 0.438 1.00 90.06 94 LYS A CA 1
ATOM 706 C C . LYS A 1 94 ? -8.515 3.385 1.853 1.00 90.06 94 LYS A C 1
ATOM 708 O O . LYS A 1 94 ? -9.283 2.962 2.719 1.00 90.06 94 LYS A O 1
ATOM 713 N N . PHE A 1 95 ? -7.250 3.718 2.101 1.00 87.06 95 PHE A N 1
ATOM 714 C CA . PHE A 1 95 ? -6.618 3.528 3.411 1.00 87.06 95 PHE A CA 1
ATOM 715 C C . PHE A 1 95 ? -7.328 4.323 4.518 1.00 87.06 95 PHE A C 1
ATOM 717 O O . PHE A 1 95 ? -7.646 3.774 5.569 1.00 87.06 95 PHE A O 1
ATOM 724 N N . THR A 1 96 ? -7.664 5.584 4.258 1.00 87.31 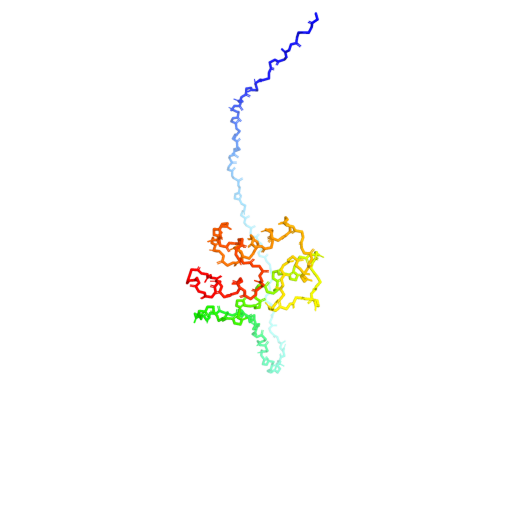96 THR A N 1
ATOM 725 C CA . THR A 1 96 ? -8.319 6.467 5.233 1.00 87.31 96 THR A CA 1
ATOM 726 C C . THR A 1 96 ? -9.844 6.344 5.222 1.00 87.31 96 THR A C 1
ATOM 728 O O . THR A 1 96 ? -10.449 6.175 6.275 1.00 87.31 96 THR A O 1
ATOM 731 N N . ASP A 1 97 ? -10.480 6.396 4.045 1.00 88.19 97 ASP A N 1
ATOM 732 C CA . ASP A 1 97 ? -11.949 6.460 3.943 1.00 88.19 97 ASP A CA 1
ATOM 733 C C . ASP A 1 97 ? -12.641 5.102 4.201 1.00 88.19 97 ASP A C 1
ATOM 735 O O . ASP A 1 97 ? -13.673 5.062 4.871 1.00 88.19 97 ASP A O 1
ATOM 739 N N . ASP A 1 98 ? -12.104 3.990 3.675 1.00 87.88 98 ASP A N 1
ATOM 740 C CA . ASP A 1 98 ? -12.764 2.670 3.740 1.00 87.88 98 ASP A CA 1
ATOM 741 C C . ASP A 1 98 ? -12.229 1.799 4.878 1.00 87.88 98 ASP A C 1
ATOM 743 O O . ASP A 1 98 ? -13.000 1.149 5.594 1.00 87.88 98 ASP A O 1
ATOM 747 N N . LEU A 1 99 ? -10.902 1.769 5.040 1.00 85.88 99 LEU A N 1
ATOM 748 C CA . LEU A 1 99 ? -10.258 1.013 6.116 1.00 85.88 99 LEU A CA 1
ATOM 749 C C . LEU A 1 99 ? -10.247 1.792 7.437 1.00 85.88 99 LEU A C 1
ATOM 751 O O . LEU A 1 99 ? -10.101 1.175 8.489 1.00 85.88 99 LEU A O 1
ATOM 755 N N . GLY A 1 100 ? -10.471 3.111 7.402 1.00 84.56 100 GLY A N 1
ATOM 756 C CA . GLY A 1 100 ? -10.530 3.940 8.604 1.00 84.56 100 GLY A CA 1
ATOM 757 C C . GLY A 1 100 ? -9.182 4.076 9.307 1.00 84.56 100 GLY A C 1
ATOM 758 O O . GLY A 1 100 ? -9.164 4.271 10.523 1.00 84.56 100 GLY A O 1
ATOM 759 N N . LEU A 1 101 ? -8.073 3.928 8.573 1.00 87.50 101 LEU A N 1
ATOM 760 C CA . LEU A 1 101 ? -6.739 4.131 9.125 1.00 87.50 101 LEU A CA 1
ATOM 761 C C . LEU A 1 101 ? -6.545 5.608 9.463 1.00 87.50 101 LEU A C 1
ATOM 763 O O . LEU A 1 101 ? -6.907 6.490 8.678 1.00 87.50 101 LEU A O 1
ATOM 767 N N . ASP A 1 102 ? -5.967 5.871 10.633 1.00 88.31 102 ASP A N 1
ATOM 768 C CA . ASP A 1 102 ? -5.501 7.212 10.969 1.00 88.31 102 ASP A CA 1
ATOM 769 C C . ASP A 1 102 ? -4.346 7.616 10.040 1.00 88.31 102 ASP A C 1
ATOM 771 O O . ASP A 1 102 ? -3.698 6.760 9.432 1.00 88.31 102 ASP A O 1
ATOM 775 N N . SER A 1 103 ? -4.053 8.912 9.934 1.00 85.56 103 SER A N 1
ATOM 776 C CA . SER A 1 103 ? -2.961 9.393 9.075 1.00 85.56 103 SER A CA 1
ATOM 777 C C . SER A 1 103 ? -1.609 8.771 9.436 1.00 85.56 103 SER A C 1
ATOM 779 O O . SER A 1 103 ? -0.801 8.529 8.546 1.00 85.56 103 SER A O 1
ATOM 781 N N . LEU A 1 104 ? -1.378 8.454 10.716 1.00 87.75 104 LEU A N 1
ATOM 782 C CA . LEU A 1 104 ? -0.188 7.730 11.166 1.00 87.75 104 LEU A CA 1
ATOM 783 C C . LEU A 1 104 ? -0.227 6.243 10.777 1.00 87.75 104 LEU A C 1
ATOM 785 O O . LEU A 1 104 ? 0.759 5.724 10.264 1.00 87.75 104 LEU A O 1
ATOM 789 N N . ASP A 1 105 ? -1.371 5.579 10.975 1.00 88.69 105 ASP A N 1
ATOM 790 C CA . ASP A 1 105 ? -1.530 4.156 10.645 1.00 88.69 105 ASP A CA 1
ATO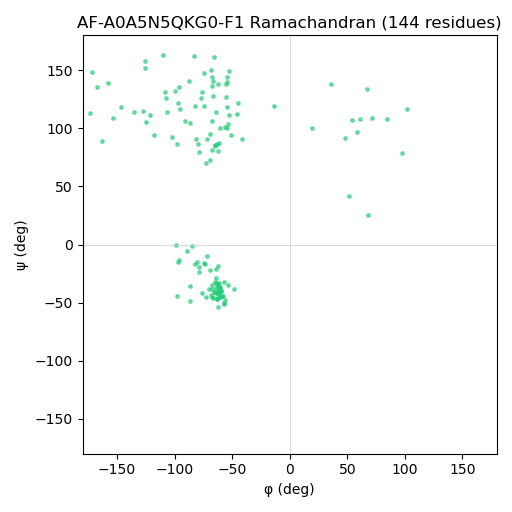M 791 C C . ASP A 1 105 ? -1.393 3.922 9.120 1.00 88.69 105 ASP A C 1
ATOM 793 O O . ASP A 1 105 ? -0.888 2.888 8.686 1.00 88.69 105 ASP A O 1
ATOM 797 N N . ALA A 1 106 ? -1.817 4.882 8.287 1.00 85.69 106 ALA A N 1
ATOM 798 C CA . ALA A 1 106 ? -1.651 4.820 6.834 1.00 85.69 106 ALA A CA 1
ATOM 799 C C . ALA A 1 106 ? -0.170 4.850 6.413 1.00 85.69 106 ALA A C 1
ATOM 801 O O . ALA A 1 106 ? 0.228 4.072 5.548 1.00 85.69 106 ALA A O 1
ATOM 802 N N . VAL A 1 107 ? 0.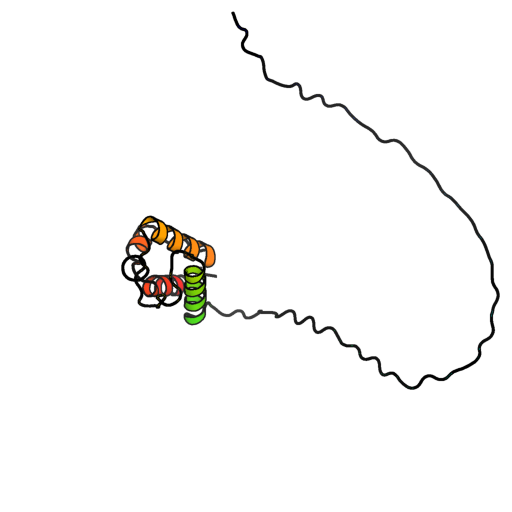653 5.687 7.057 1.00 87.25 107 VAL A N 1
ATOM 803 C CA . VAL A 1 107 ? 2.109 5.734 6.823 1.00 87.25 107 VAL A CA 1
ATOM 804 C C . VAL A 1 107 ? 2.770 4.427 7.271 1.00 87.25 107 VAL A C 1
ATOM 806 O O . VAL A 1 107 ? 3.604 3.887 6.551 1.00 87.25 107 VAL A O 1
ATOM 809 N N . GLU A 1 108 ? 2.357 3.857 8.408 1.00 88.50 108 GLU A N 1
ATOM 810 C CA . GLU A 1 108 ? 2.839 2.540 8.858 1.00 88.50 108 GLU A CA 1
ATOM 811 C C . GLU A 1 108 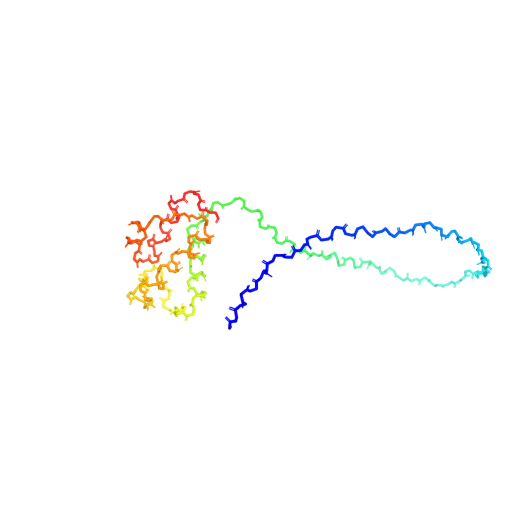? 2.498 1.416 7.869 1.00 88.50 108 GLU A C 1
ATOM 813 O O . GLU A 1 108 ? 3.341 0.559 7.594 1.00 88.50 108 GLU A O 1
ATOM 818 N N . ALA A 1 109 ? 1.289 1.426 7.299 1.00 88.31 109 ALA A N 1
ATOM 819 C CA . ALA A 1 109 ? 0.881 0.445 6.297 1.00 88.31 109 ALA A CA 1
ATOM 820 C C . ALA A 1 109 ? 1.730 0.532 5.019 1.00 88.31 109 ALA A C 1
ATOM 822 O O . ALA A 1 109 ? 2.119 -0.503 4.477 1.00 88.31 109 ALA A O 1
ATOM 823 N N . VAL A 1 110 ? 2.037 1.746 4.555 1.00 87.50 110 VAL A N 1
ATOM 824 C CA . VAL A 1 110 ? 2.885 1.967 3.374 1.00 87.50 110 VAL A CA 1
ATOM 825 C C . VAL A 1 110 ? 4.330 1.532 3.647 1.00 87.50 110 VAL A C 1
ATOM 827 O O . VAL A 1 110 ? 4.868 0.754 2.862 1.00 87.50 110 VAL A O 1
ATOM 830 N N . MET A 1 111 ? 4.908 1.889 4.800 1.00 89.12 111 MET A N 1
ATOM 831 C CA . MET A 1 111 ? 6.257 1.445 5.191 1.00 89.12 111 MET A CA 1
ATOM 832 C C . MET A 1 111 ? 6.372 -0.086 5.299 1.00 89.12 111 MET A C 1
ATOM 834 O O . MET A 1 111 ? 7.380 -0.667 4.903 1.00 89.12 111 MET A O 1
ATOM 838 N N . ALA A 1 112 ? 5.341 -0.771 5.804 1.00 91.19 112 ALA A N 1
ATOM 839 C CA . ALA A 1 112 ? 5.341 -2.235 5.866 1.00 91.19 112 ALA A CA 1
ATOM 840 C C . ALA A 1 112 ? 5.281 -2.883 4.472 1.00 91.19 112 ALA A C 1
ATOM 842 O O . ALA A 1 112 ? 5.875 -3.937 4.247 1.00 91.19 112 ALA A O 1
ATOM 843 N N . ILE A 1 113 ? 4.567 -2.259 3.530 1.00 89.94 113 ILE A N 1
ATOM 844 C CA . ILE A 1 113 ? 4.531 -2.699 2.132 1.00 89.94 113 ILE A CA 1
ATOM 845 C C . ILE A 1 113 ? 5.902 -2.472 1.473 1.00 89.94 113 ILE A C 1
ATOM 847 O O . ILE A 1 113 ? 6.398 -3.366 0.791 1.00 89.94 113 ILE A O 1
ATOM 851 N N . GLU A 1 114 ? 6.537 -1.323 1.697 1.00 89.81 114 GLU A N 1
ATOM 852 C CA . GLU A 1 114 ? 7.895 -1.028 1.220 1.00 89.81 114 GLU A CA 1
ATOM 853 C C . GLU A 1 114 ? 8.917 -2.064 1.694 1.00 89.81 114 GLU A C 1
ATOM 855 O O . GLU A 1 114 ? 9.669 -2.607 0.882 1.00 89.81 114 GLU A O 1
ATOM 860 N N . GLU A 1 115 ? 8.894 -2.401 2.987 1.00 89.75 115 GLU A N 1
ATOM 861 C CA . GLU A 1 115 ? 9.789 -3.397 3.579 1.00 89.75 115 GLU A CA 1
ATOM 862 C C . GLU A 1 115 ? 9.546 -4.804 3.000 1.00 89.75 115 GLU A C 1
ATOM 864 O O . GLU A 1 115 ? 10.503 -5.503 2.655 1.00 89.75 115 GLU A O 1
ATOM 869 N N . GLU A 1 116 ? 8.282 -5.202 2.805 1.00 88.31 116 GLU A N 1
ATOM 870 C CA . GLU A 1 116 ? 7.907 -6.515 2.252 1.00 88.31 116 GLU A CA 1
ATOM 871 C C . GLU A 1 116 ? 8.425 -6.729 0.819 1.00 88.31 116 GLU A C 1
ATOM 873 O O . GLU A 1 116 ? 8.829 -7.842 0.466 1.00 88.31 116 GLU A O 1
ATOM 878 N N . PHE A 1 117 ? 8.426 -5.679 -0.009 1.00 88.75 117 PHE A N 1
ATOM 879 C CA . PHE A 1 117 ? 8.916 -5.733 -1.393 1.00 88.75 117 PHE A CA 1
ATOM 880 C C . PHE A 1 117 ? 10.348 -5.207 -1.560 1.00 88.75 117 PHE A C 1
ATOM 882 O O . PHE A 1 117 ? 10.875 -5.242 -2.673 1.00 88.75 117 PHE A O 1
ATOM 889 N N . SER A 1 118 ? 10.982 -4.757 -0.469 1.00 88.00 118 SER A N 1
ATOM 890 C CA . SER A 1 118 ? 12.311 -4.131 -0.462 1.00 88.00 118 SER A CA 1
ATOM 891 C C . SER A 1 118 ? 12.437 -2.974 -1.464 1.00 88.00 118 SER A C 1
ATOM 893 O O . SER A 1 118 ? 13.446 -2.855 -2.159 1.00 88.00 118 SER A O 1
ATOM 895 N N . ILE A 1 119 ? 11.399 -2.138 -1.541 1.00 87.56 119 ILE A N 1
ATOM 896 C CA . ILE A 1 119 ? 11.347 -0.934 -2.383 1.00 87.56 119 ILE A CA 1
ATOM 897 C C . ILE A 1 119 ? 11.377 0.326 -1.516 1.00 87.56 119 ILE A C 1
ATOM 899 O O . ILE A 1 119 ? 11.094 0.271 -0.325 1.00 87.56 119 ILE A O 1
ATOM 903 N N . GLU A 1 120 ? 11.684 1.466 -2.126 1.00 87.19 120 GLU A N 1
ATOM 904 C CA . GLU A 1 120 ? 11.644 2.775 -1.472 1.00 87.19 120 GLU A CA 1
ATOM 905 C C . GLU A 1 120 ? 10.667 3.661 -2.252 1.00 87.19 120 GLU A C 1
ATOM 907 O O . GLU A 1 120 ? 10.922 3.986 -3.416 1.00 87.19 120 GLU A O 1
ATOM 912 N N . ILE A 1 121 ? 9.522 3.994 -1.649 1.00 87.62 121 ILE A N 1
ATOM 913 C CA . ILE A 1 121 ? 8.538 4.903 -2.248 1.00 87.62 121 ILE A CA 1
ATOM 914 C C . ILE A 1 121 ? 8.799 6.292 -1.658 1.00 87.62 121 ILE A C 1
ATOM 916 O O . ILE A 1 121 ? 8.778 6.456 -0.441 1.00 87.62 121 ILE A O 1
ATOM 920 N N . PRO A 1 122 ? 9.075 7.319 -2.475 1.00 89.56 122 PRO A N 1
ATOM 921 C CA . PRO A 1 122 ? 9.260 8.663 -1.947 1.00 89.56 122 PRO A CA 1
ATOM 922 C C . PRO A 1 122 ? 7.938 9.208 -1.389 1.00 89.56 122 PRO A C 1
ATOM 924 O O . PRO A 1 122 ? 6.886 9.013 -1.998 1.00 89.56 122 PRO A O 1
ATOM 927 N N . ASP A 1 123 ? 8.001 9.989 -0.304 1.00 86.62 123 ASP A N 1
ATOM 928 C CA . ASP A 1 123 ? 6.822 10.587 0.357 1.00 86.62 123 ASP A CA 1
ATOM 929 C C . ASP A 1 123 ? 5.862 11.286 -0.624 1.00 86.62 123 ASP A C 1
ATOM 931 O O . ASP A 1 123 ? 4.646 11.185 -0.499 1.00 86.62 123 ASP A O 1
ATOM 935 N N . ALA A 1 124 ? 6.404 11.965 -1.642 1.00 86.94 124 ALA A N 1
ATOM 936 C CA . ALA A 1 124 ? 5.607 12.655 -2.656 1.00 86.94 124 ALA A CA 1
ATOM 937 C C . ALA A 1 124 ? 4.711 11.707 -3.473 1.00 86.94 124 ALA A C 1
ATOM 939 O O . ALA A 1 124 ? 3.622 12.102 -3.873 1.00 86.94 124 ALA A O 1
ATOM 940 N N . GLU A 1 125 ? 5.166 10.479 -3.728 1.00 86.75 125 GLU A N 1
ATOM 941 C CA . GLU A 1 125 ? 4.389 9.455 -4.433 1.00 86.75 125 GLU A CA 1
ATOM 942 C C . GLU A 1 125 ? 3.498 8.678 -3.456 1.00 86.75 125 GLU A C 1
ATOM 944 O O . GLU A 1 125 ? 2.357 8.366 -3.793 1.00 86.75 125 GLU A O 1
ATOM 949 N N . ALA A 1 126 ? 3.965 8.437 -2.226 1.00 85.88 126 ALA A N 1
ATOM 950 C CA . ALA A 1 126 ? 3.163 7.828 -1.165 1.00 85.88 126 ALA A CA 1
ATOM 951 C C . ALA A 1 126 ? 1.905 8.659 -0.838 1.00 85.88 126 ALA A C 1
ATOM 953 O O . ALA A 1 126 ? 0.821 8.093 -0.706 1.00 85.88 126 ALA A O 1
ATOM 954 N N . ASP A 1 127 ? 2.014 9.992 -0.808 1.00 85.81 127 ASP A N 1
ATOM 955 C CA . ASP A 1 127 ? 0.880 10.909 -0.610 1.00 85.81 127 ASP A CA 1
ATOM 956 C C . ASP A 1 127 ? -0.158 10.839 -1.750 1.00 85.81 127 ASP A C 1
ATOM 958 O O . ASP A 1 127 ? -1.352 11.080 -1.538 1.00 85.81 127 ASP A O 1
ATOM 962 N N . GLU A 1 128 ? 0.267 10.500 -2.971 1.00 87.00 128 GLU A N 1
ATOM 963 C CA . GLU A 1 128 ? -0.632 10.304 -4.116 1.00 87.00 128 GLU A CA 1
ATOM 964 C C . GLU A 1 128 ? -1.337 8.931 -4.077 1.00 87.00 128 GLU A C 1
ATOM 966 O O . GLU A 1 128 ? -2.432 8.766 -4.639 1.00 87.00 128 GLU A O 1
ATOM 971 N N . ILE A 1 129 ? -0.750 7.948 -3.383 1.00 86.88 129 ILE A N 1
ATOM 972 C CA . ILE A 1 129 ? -1.285 6.592 -3.216 1.00 86.88 129 ILE A CA 1
ATOM 973 C C . ILE A 1 129 ? -2.337 6.588 -2.097 1.00 86.88 129 ILE A C 1
ATOM 975 O O . ILE A 1 129 ? -2.082 6.343 -0.923 1.00 86.88 129 ILE A O 1
ATOM 979 N N . THR A 1 130 ? -3.591 6.806 -2.485 1.00 87.81 130 THR A N 1
ATOM 980 C CA . THR A 1 130 ? -4.734 6.832 -1.548 1.00 87.81 130 THR A CA 1
ATOM 981 C C . THR A 1 130 ? -5.500 5.509 -1.483 1.00 87.81 130 THR A C 1
ATOM 983 O O . THR A 1 130 ? -6.300 5.292 -0.568 1.00 87.81 130 THR A O 1
ATOM 986 N N . THR A 1 131 ? -5.272 4.616 -2.451 1.00 90.88 131 THR A N 1
ATOM 987 C CA . THR A 1 131 ? -5.983 3.335 -2.602 1.00 90.88 131 THR A CA 1
ATOM 988 C C . THR A 1 131 ? -5.028 2.150 -2.663 1.00 90.88 131 THR A C 1
ATOM 990 O O . THR A 1 131 ? -3.915 2.253 -3.181 1.00 90.88 131 THR A O 1
ATOM 993 N N . VAL A 1 132 ? -5.501 0.981 -2.220 1.00 89.75 132 VAL A N 1
ATOM 994 C CA . VAL A 1 132 ? -4.731 -0.275 -2.287 1.00 89.75 132 VAL A CA 1
ATOM 995 C C . VAL A 1 132 ? -4.385 -0.638 -3.737 1.00 89.75 132 VAL A C 1
ATOM 997 O O . VAL A 1 132 ? -3.290 -1.118 -4.018 1.00 89.75 132 VAL A O 1
ATOM 1000 N N . GLN A 1 133 ? -5.290 -0.374 -4.684 1.00 91.06 133 GLN A N 1
ATOM 1001 C CA . GLN A 1 133 ? -5.046 -0.627 -6.102 1.00 91.06 133 GLN A CA 1
ATOM 1002 C C . GLN A 1 133 ? -3.870 0.199 -6.633 1.00 91.06 133 GLN A C 1
ATOM 1004 O O . GLN A 1 133 ? -3.044 -0.350 -7.355 1.00 91.06 133 GLN A O 1
ATOM 1009 N N . GLN A 1 134 ? -3.778 1.480 -6.261 1.00 91.19 134 GLN A N 1
ATOM 1010 C CA . GLN A 1 134 ? -2.659 2.338 -6.661 1.00 91.19 134 GLN A CA 1
ATOM 1011 C C . GLN A 1 134 ? -1.330 1.820 -6.110 1.00 91.19 134 GLN A C 1
ATOM 1013 O O . GLN A 1 134 ? -0.361 1.777 -6.859 1.00 91.19 134 GLN A O 1
ATOM 1018 N N . ALA A 1 135 ? -1.299 1.349 -4.859 1.00 88.75 135 ALA A N 1
ATOM 1019 C CA . ALA A 1 135 ? -0.103 0.733 -4.281 1.00 88.75 135 ALA A CA 1
ATOM 1020 C C . ALA A 1 135 ? 0.327 -0.518 -5.071 1.00 88.75 135 ALA A C 1
ATOM 1022 O O . ALA A 1 135 ? 1.494 -0.671 -5.420 1.00 88.75 135 ALA A O 1
ATOM 1023 N N . ILE A 1 136 ? -0.623 -1.391 -5.427 1.00 89.44 136 ILE A N 1
ATOM 1024 C CA . ILE A 1 136 ? -0.345 -2.583 -6.245 1.00 89.44 136 ILE A CA 1
ATOM 1025 C C . ILE A 1 136 ? 0.167 -2.187 -7.635 1.00 89.44 136 ILE A C 1
ATOM 1027 O O . ILE A 1 136 ? 1.144 -2.759 -8.113 1.00 89.44 136 ILE A O 1
ATOM 1031 N N . ASP A 1 137 ? -0.490 -1.228 -8.291 1.00 89.88 137 ASP A N 1
ATOM 1032 C CA . ASP A 1 137 ? -0.087 -0.739 -9.612 1.00 89.88 137 ASP A CA 1
ATOM 1033 C C . ASP A 1 137 ? 1.318 -0.119 -9.570 1.00 89.88 137 ASP A C 1
ATOM 1035 O O . ASP A 1 137 ? 2.101 -0.322 -10.498 1.00 89.88 137 ASP A O 1
ATOM 1039 N N . TYR A 1 138 ? 1.659 0.573 -8.482 1.00 89.69 138 TYR A N 1
ATOM 1040 C CA . TYR A 1 138 ? 2.990 1.118 -8.254 1.00 89.69 138 TYR A CA 1
ATOM 1041 C C . TYR A 1 138 ? 4.047 0.013 -8.170 1.00 89.69 138 TYR A C 1
ATOM 1043 O O . TYR A 1 138 ? 4.988 -0.001 -8.959 1.00 89.69 138 TYR A O 1
ATOM 1051 N N . ILE A 1 139 ? 3.844 -0.973 -7.292 1.00 87.94 139 ILE A N 1
ATOM 1052 C CA . ILE A 1 139 ? 4.785 -2.087 -7.089 1.00 87.94 139 ILE A CA 1
ATOM 1053 C C . ILE A 1 139 ? 4.987 -2.887 -8.381 1.00 87.94 139 ILE A C 1
ATOM 1055 O O . ILE A 1 139 ? 6.107 -3.260 -8.709 1.00 87.94 139 ILE A O 1
ATOM 1059 N N . VAL A 1 140 ? 3.920 -3.122 -9.151 1.00 86.69 140 VAL A N 1
ATOM 1060 C CA . VAL A 1 140 ? 3.998 -3.839 -10.437 1.00 86.69 140 VAL A CA 1
ATOM 1061 C C . VAL A 1 140 ? 4.822 -3.071 -11.476 1.00 86.69 140 VAL A C 1
ATOM 1063 O O . VAL A 1 140 ? 5.472 -3.691 -12.320 1.00 86.69 140 VAL A O 1
ATOM 1066 N N . ASN A 1 141 ? 4.799 -1.738 -11.435 1.00 87.38 141 ASN A N 1
ATOM 1067 C CA . ASN A 1 141 ? 5.592 -0.900 -12.332 1.00 87.38 141 ASN A CA 1
ATOM 1068 C C . ASN A 1 141 ? 7.054 -0.756 -11.882 1.00 87.38 141 ASN A C 1
ATOM 1070 O O . ASN A 1 141 ? 7.886 -0.353 -12.697 1.00 87.38 141 ASN A O 1
ATOM 1074 N N . THR A 1 142 ? 7.375 -1.110 -10.636 1.00 84.12 142 THR A N 1
ATOM 1075 C CA . THR A 1 142 ? 8.726 -1.036 -10.071 1.00 84.12 142 THR A CA 1
ATOM 1076 C C . THR A 1 142 ? 9.472 -2.358 -10.300 1.00 84.12 142 THR A C 1
ATOM 1078 O O . THR A 1 142 ? 9.197 -3.353 -9.631 1.00 84.12 142 THR A O 1
ATOM 1081 N N . PRO A 1 143 ? 10.448 -2.411 -11.229 1.00 69.19 143 PRO A N 1
ATOM 1082 C CA . PRO A 1 143 ? 11.121 -3.657 -11.608 1.00 69.19 143 PRO A CA 1
ATOM 1083 C C . PRO A 1 143 ? 12.080 -4.207 -10.537 1.00 69.19 143 PRO A C 1
ATOM 1085 O O . PRO A 1 143 ? 12.574 -5.322 -10.694 1.00 69.19 143 PRO A O 1
ATOM 1088 N N . GLU A 1 144 ? 12.363 -3.430 -9.488 1.00 70.06 144 GLU A N 1
ATOM 1089 C CA . GLU A 1 144 ? 13.243 -3.803 -8.370 1.00 70.06 144 GLU A CA 1
ATOM 1090 C C . GLU A 1 144 ? 12.497 -4.500 -7.219 1.00 70.06 144 GLU A C 1
ATOM 1092 O O . GLU A 1 144 ? 13.136 -4.995 -6.295 1.00 70.06 144 GLU A O 1
ATOM 1097 N N . ALA A 1 145 ? 11.162 -4.584 -7.283 1.00 68.19 145 ALA A N 1
ATOM 1098 C CA . ALA A 1 145 ? 10.373 -5.310 -6.293 1.00 68.19 145 ALA A CA 1
ATOM 1099 C C . ALA A 1 145 ? 10.657 -6.822 -6.379 1.00 68.19 145 ALA A C 1
ATOM 1101 O O . ALA A 1 145 ? 10.565 -7.421 -7.461 1.00 68.19 145 ALA A O 1
ATOM 1102 N N . HIS A 1 146 ? 10.995 -7.445 -5.246 1.00 60.19 146 HIS A N 1
ATOM 1103 C CA . HIS A 1 146 ? 11.397 -8.857 -5.163 1.00 60.19 146 HIS A CA 1
ATOM 1104 C C . HIS A 1 146 ? 10.623 -9.679 -4.118 1.00 60.19 146 HIS A C 1
ATOM 1106 O O . HIS A 1 146 ? 10.006 -9.126 -3.179 1.00 60.19 146 HIS A O 1
#

Mean predicted aligned error: 18.94 Å

InterPro domains:
  IPR003231 Acyl carrier protein [MF_01217] (69-143)
  IPR003231 Acyl carrier protein [PTHR20863] (44-144)
  IPR003231 Acyl carrier protein [TIGR00517] (69-141)
  IPR006162 Phosphopantetheine attachment site [PS00012] (98-113)
  IPR009081 Phosphopantetheine binding ACP domain [PF00550] (73-139)
  IPR009081 Phosphopantetheine binding ACP domain [PS50075] (68-143)
  IPR036736 ACP-like superfamily [G3DSA:1.10.1200.10] (57-145)
  IPR036736 ACP-like superfamily [SSF47336] (65-142)

Sequence (146 aa):
MLASAESTFPVDLAIIPPSTIMSTALRRSVFNIARTARVVAAPNRTTTLVRSAFVYKSYSAAAGLSREDVQTRVLDVLKSFEKVDPSKITTAAKFTDDLGLDSLDAVEAVMAIEEEFSIEIPDAEADEITTVQQAIDYIVNTPEAH